Protein AF-A0A524NM74-F1 (afdb_monomer_lite)

Secondary structure (DSSP, 8-state):
------EEE--S--SSS---HHHHHHHH-PEEEEETTHHHHHHHHHHHTT-GGGS-TTSTTSSEEE-TT---EETTEE----S-HHHHHHHHHHHHTTPPPPTTHHHHHHHHTTTTPPPPP-TTS-------TTTSSPPPP-

Radius of gyration: 17.11 Å; chains: 1; bounding box: 41×31×52 Å

Structure (mmCIF, N/CA/C/O backbone):
data_AF-A0A524NM74-F1
#
_entry.id   AF-A0A524NM74-F1
#
loop_
_atom_site.group_PDB
_atom_site.id
_atom_site.type_symbol
_atom_site.label_atom_id
_atom_site.label_alt_id
_atom_site.label_comp_id
_atom_site.label_asym_id
_atom_site.label_entity_id
_atom_site.label_seq_id
_atom_site.pdbx_PDB_ins_code
_atom_site.Cartn_x
_atom_site.Cartn_y
_atom_site.Cartn_z
_atom_site.occupancy
_atom_site.B_iso_or_equiv
_atom_site.auth_seq_id
_atom_site.auth_comp_id
_atom_site.auth_asym_id
_atom_site.auth_atom_id
_atom_site.pdbx_PDB_model_num
ATOM 1 N N . MET A 1 1 ? -13.602 0.701 -31.582 1.00 54.75 1 MET A N 1
ATOM 2 C CA . MET A 1 1 ? -12.351 0.297 -30.907 1.00 54.75 1 MET A CA 1
ATOM 3 C C . MET A 1 1 ? -12.556 0.524 -29.417 1.00 54.75 1 MET A C 1
ATOM 5 O O . MET A 1 1 ? -12.959 1.624 -29.064 1.00 54.75 1 MET A O 1
ATOM 9 N N . ARG A 1 2 ? -12.415 -0.508 -28.578 1.00 69.44 2 ARG A N 1
ATOM 10 C CA . ARG A 1 2 ? -12.589 -0.428 -27.117 1.00 69.44 2 ARG A CA 1
ATOM 11 C C . ARG A 1 2 ? -11.195 -0.514 -26.495 1.00 69.44 2 ARG A C 1
ATOM 13 O O . ARG A 1 2 ? -10.463 -1.434 -26.837 1.00 69.44 2 ARG A O 1
ATOM 20 N N . LEU A 1 3 ? -10.819 0.468 -25.681 1.00 75.75 3 LEU A N 1
ATOM 21 C CA . LEU A 1 3 ? -9.572 0.433 -24.914 1.00 75.75 3 LEU A CA 1
ATOM 22 C C . LEU A 1 3 ? -9.714 -0.597 -23.791 1.00 75.75 3 LEU A C 1
ATOM 24 O O . LEU A 1 3 ? -10.731 -0.609 -23.097 1.00 75.75 3 LEU A O 1
ATOM 28 N N . GLU A 1 4 ? -8.708 -1.451 -23.644 1.00 81.88 4 GLU A N 1
ATOM 29 C CA . GLU A 1 4 ? -8.595 -2.423 -22.560 1.00 81.88 4 GLU A CA 1
ATOM 30 C C . GLU A 1 4 ? -7.449 -1.989 -21.648 1.00 81.88 4 GLU A C 1
ATOM 32 O O . GLU A 1 4 ? -6.332 -1.752 -22.112 1.00 81.88 4 GLU A O 1
ATOM 37 N N . ILE A 1 5 ? -7.735 -1.845 -20.356 1.00 85.81 5 ILE A N 1
ATOM 38 C CA . ILE A 1 5 ? -6.726 -1.507 -19.355 1.00 85.81 5 ILE A CA 1
ATOM 39 C C . ILE A 1 5 ? -6.240 -2.823 -18.755 1.00 85.81 5 ILE A C 1
ATOM 41 O O . ILE A 1 5 ? -6.875 -3.373 -17.863 1.00 85.81 5 ILE A O 1
ATOM 45 N N . ALA A 1 6 ? -5.126 -3.341 -19.268 1.00 86.62 6 ALA A N 1
ATOM 46 C CA . ALA A 1 6 ? -4.598 -4.634 -18.833 1.00 86.62 6 ALA A CA 1
ATOM 47 C C . ALA A 1 6 ? -4.000 -4.587 -17.415 1.00 86.62 6 ALA A C 1
ATOM 49 O O . ALA A 1 6 ? -4.144 -5.537 -16.644 1.00 86.62 6 ALA A O 1
ATOM 50 N N . TYR A 1 7 ? -3.346 -3.477 -17.059 1.00 87.88 7 TYR A N 1
ATOM 51 C CA . TYR A 1 7 ? -2.656 -3.336 -15.781 1.00 87.88 7 TYR A CA 1
ATOM 52 C C . TYR A 1 7 ? -2.838 -1.939 -15.189 1.00 87.88 7 TYR A C 1
ATOM 54 O O . TYR A 1 7 ? -2.813 -0.943 -15.911 1.00 87.88 7 TYR A O 1
ATOM 62 N N . ALA A 1 8 ? -2.951 -1.884 -13.866 1.00 89.81 8 ALA A N 1
ATOM 63 C CA . ALA A 1 8 ? -2.812 -0.674 -13.071 1.00 89.81 8 ALA A CA 1
ATOM 64 C C . ALA A 1 8 ? -1.569 -0.844 -12.191 1.00 89.81 8 ALA A C 1
ATOM 66 O O . ALA A 1 8 ? -1.487 -1.785 -11.400 1.00 89.81 8 ALA A O 1
ATOM 67 N N . ILE A 1 9 ? -0.563 0.007 -12.389 1.00 87.94 9 ILE A N 1
ATOM 68 C CA . ILE A 1 9 ? 0.748 -0.145 -11.750 1.00 87.94 9 ILE A CA 1
ATOM 69 C C . ILE A 1 9 ? 0.907 0.914 -10.677 1.00 87.94 9 ILE A C 1
ATOM 71 O O . ILE A 1 9 ? 0.755 2.100 -10.966 1.00 87.94 9 ILE A O 1
ATOM 75 N N . ASP A 1 10 ? 1.303 0.479 -9.485 1.00 83.25 10 ASP A N 1
ATOM 76 C CA . ASP A 1 10 ? 1.754 1.380 -8.443 1.00 83.25 10 ASP A CA 1
ATOM 77 C C . ASP A 1 10 ? 3.180 1.055 -7.986 1.00 83.25 10 ASP A C 1
ATOM 79 O O . ASP A 1 10 ? 3.491 -0.043 -7.510 1.00 83.25 10 ASP A O 1
ATOM 83 N N . ALA A 1 11 ? 4.082 2.014 -8.196 1.00 70.81 11 ALA A N 1
ATOM 84 C CA . ALA A 1 11 ? 5.517 1.819 -8.013 1.00 70.81 11 ALA A CA 1
ATOM 85 C C . ALA A 1 11 ? 5.952 1.915 -6.542 1.00 70.81 11 ALA A C 1
ATOM 87 O O . ALA A 1 11 ? 7.010 1.395 -6.184 1.00 70.81 11 ALA A O 1
ATOM 88 N N . HIS A 1 12 ? 5.169 2.583 -5.692 1.00 70.19 12 HIS A N 1
ATOM 89 C CA . HIS A 1 12 ? 5.451 2.721 -4.265 1.00 70.19 12 HIS A CA 1
ATOM 90 C C . HIS A 1 12 ? 4.177 3.021 -3.473 1.00 70.19 12 HIS A C 1
ATOM 92 O O . HIS A 1 12 ? 3.205 3.506 -4.029 1.00 70.19 12 HIS A O 1
ATOM 98 N N . ALA A 1 13 ? 4.202 2.748 -2.166 1.00 68.56 13 ALA A N 1
ATOM 99 C CA . ALA A 1 13 ? 3.175 3.264 -1.268 1.00 68.56 13 ALA A CA 1
ATOM 100 C C . ALA A 1 13 ? 3.336 4.784 -1.144 1.00 68.56 13 ALA A C 1
ATOM 102 O O . ALA A 1 13 ? 4.447 5.270 -0.892 1.00 68.56 13 ALA A O 1
ATOM 103 N N . HIS A 1 14 ? 2.243 5.518 -1.302 1.00 72.69 14 HIS A N 1
ATOM 104 C CA . HIS A 1 14 ? 2.237 6.968 -1.319 1.00 72.69 14 HIS A CA 1
ATOM 105 C C . HIS A 1 14 ? 2.025 7.513 0.088 1.00 72.69 14 HIS A C 1
ATOM 107 O O . HIS A 1 14 ? 1.213 7.044 0.886 1.00 72.69 14 HIS A O 1
ATOM 113 N N . ALA A 1 15 ? 2.800 8.537 0.426 1.00 64.56 15 ALA A N 1
ATOM 114 C CA . ALA A 1 15 ? 2.683 9.208 1.716 1.00 64.56 15 ALA A CA 1
ATOM 115 C C . ALA A 1 15 ? 1.636 10.335 1.692 1.00 64.56 15 ALA A C 1
ATOM 117 O O . ALA A 1 15 ? 1.288 10.878 2.734 1.00 64.56 15 ALA A O 1
ATOM 118 N N . ASP A 1 16 ? 1.152 10.726 0.520 1.00 71.38 16 ASP A N 1
ATOM 119 C CA . ASP A 1 16 ? 0.368 11.942 0.305 1.00 71.38 16 ASP A CA 1
ATOM 120 C C . ASP A 1 16 ? -0.999 11.694 -0.348 1.00 71.38 16 ASP A C 1
ATOM 122 O O . ASP A 1 16 ? -1.840 12.589 -0.325 1.00 71.38 16 ASP A O 1
ATOM 126 N N . HIS A 1 17 ? -1.267 10.486 -0.847 1.00 73.75 17 HIS A N 1
ATOM 127 C CA . HIS A 1 17 ? -2.557 10.094 -1.422 1.00 73.75 17 HIS A CA 1
ATOM 128 C C . HIS A 1 17 ? -2.799 8.591 -1.262 1.00 73.75 17 HIS A C 1
ATOM 130 O O . HIS A 1 17 ? -1.868 7.860 -0.967 1.00 73.75 17 HIS A O 1
ATOM 136 N N . MET A 1 18 ? -4.048 8.149 -1.400 1.00 82.06 18 MET A N 1
ATOM 137 C CA . MET A 1 18 ? -4.374 6.723 -1.455 1.00 82.06 18 MET A CA 1
ATOM 138 C C . MET A 1 18 ? -4.326 6.249 -2.902 1.00 82.06 18 MET A C 1
ATOM 140 O O . MET A 1 18 ? -4.761 6.965 -3.807 1.00 82.06 18 MET A O 1
ATOM 144 N N . THR A 1 19 ? -3.840 5.033 -3.108 1.00 84.12 19 THR A N 1
ATOM 145 C CA . THR A 1 19 ? -3.868 4.385 -4.414 1.00 84.12 19 THR A CA 1
ATOM 146 C C . THR A 1 19 ? -5.297 4.048 -4.847 1.00 84.12 19 THR A C 1
ATOM 148 O O . THR A 1 19 ? -6.118 3.607 -4.041 1.00 84.12 19 THR A O 1
ATOM 151 N N . ASP A 1 20 ? -5.589 4.212 -6.139 1.00 85.25 20 ASP A N 1
ATOM 152 C CA . ASP A 1 20 ? -6.900 3.899 -6.732 1.00 85.25 20 ASP A CA 1
ATOM 153 C C . ASP A 1 20 ? -6.894 2.556 -7.490 1.00 85.25 20 ASP A C 1
ATOM 155 O O . ASP A 1 20 ? -7.760 2.266 -8.316 1.00 85.25 20 ASP A O 1
ATOM 159 N N . LEU A 1 21 ? -5.898 1.704 -7.213 1.00 90.50 21 LEU A N 1
ATOM 160 C CA . LEU A 1 21 ? -5.792 0.350 -7.766 1.00 90.50 21 LEU A CA 1
ATOM 161 C C . LEU A 1 21 ? -7.107 -0.457 -7.694 1.00 90.50 21 LEU A C 1
ATOM 163 O O . LEU A 1 21 ? -7.424 -1.114 -8.692 1.00 90.50 21 LEU A O 1
ATOM 167 N N . PRO A 1 22 ? -7.899 -0.415 -6.596 1.00 89.44 22 PRO A N 1
ATOM 168 C CA . PRO A 1 22 ? -9.184 -1.112 -6.541 1.00 89.44 22 PRO A CA 1
ATOM 169 C C . PRO A 1 22 ? -10.179 -0.618 -7.596 1.00 89.44 22 PRO A C 1
ATOM 171 O O . PRO A 1 22 ? -10.789 -1.434 -8.278 1.00 89.44 22 PRO A O 1
ATOM 174 N N . CYS A 1 23 ? -10.287 0.696 -7.817 1.00 89.94 23 CYS A N 1
ATOM 175 C CA . CYS A 1 23 ? -11.180 1.254 -8.833 1.00 89.94 23 CYS A CA 1
ATOM 176 C C . CYS A 1 23 ? -10.827 0.743 -10.231 1.00 89.94 23 CYS A C 1
ATOM 178 O O . CYS A 1 23 ? -11.720 0.373 -10.999 1.00 89.94 23 CYS A O 1
ATOM 180 N N . PHE A 1 24 ? -9.531 0.659 -10.555 1.00 89.56 24 PHE A N 1
ATOM 181 C CA . PHE A 1 24 ? -9.102 0.149 -11.855 1.00 89.56 24 PHE A CA 1
ATOM 182 C C . PHE A 1 24 ? -9.383 -1.344 -12.034 1.00 89.56 24 PHE A C 1
ATOM 184 O O . PHE A 1 24 ? -9.822 -1.772 -13.107 1.00 89.56 24 PHE A O 1
ATOM 191 N N . ARG A 1 25 ? -9.162 -2.127 -10.977 1.00 90.31 25 ARG A N 1
ATOM 192 C CA . ARG A 1 25 ? -9.500 -3.549 -10.937 1.00 90.31 25 ARG A CA 1
ATOM 193 C C . ARG A 1 25 ? -11.001 -3.761 -11.135 1.00 90.31 25 ARG A C 1
ATOM 195 O O . ARG A 1 25 ? -11.392 -4.520 -12.016 1.00 90.31 25 ARG A O 1
ATOM 202 N N . ASP A 1 26 ? -11.828 -3.058 -10.372 1.00 90.31 26 ASP A N 1
ATOM 203 C CA . ASP A 1 26 ? -13.273 -3.289 -10.330 1.00 90.31 26 ASP A CA 1
ATOM 204 C C . ASP A 1 26 ? -13.985 -2.733 -11.570 1.00 90.31 26 ASP A C 1
ATOM 206 O O . ASP A 1 26 ? -14.895 -3.363 -12.110 1.00 90.31 26 ASP A O 1
ATOM 210 N N . SER A 1 27 ? -13.549 -1.570 -12.063 1.00 90.56 27 SER A N 1
ATOM 211 C CA . SER A 1 27 ? -14.193 -0.889 -13.194 1.00 90.56 27 SER A CA 1
ATOM 212 C C . SER A 1 27 ? -13.706 -1.385 -14.554 1.00 90.56 27 SER A C 1
ATOM 214 O O . SER A 1 27 ? -14.460 -1.342 -15.529 1.00 90.56 27 SER A O 1
ATOM 216 N N . TYR A 1 28 ? -12.450 -1.837 -14.645 1.00 89.44 28 TYR A N 1
ATOM 217 C CA . TYR A 1 28 ? -11.822 -2.177 -15.927 1.00 89.44 28 TYR A CA 1
ATOM 218 C C . TYR A 1 28 ? -11.243 -3.592 -15.988 1.00 89.44 28 TYR A C 1
ATOM 220 O O . TYR A 1 28 ? -10.779 -3.991 -17.054 1.00 89.44 28 TYR A O 1
ATOM 228 N N . GLY A 1 29 ? -11.281 -4.362 -14.896 1.00 90.44 29 GLY A N 1
ATOM 229 C CA . GLY A 1 29 ? -10.676 -5.696 -14.840 1.00 90.44 29 GLY A CA 1
ATOM 230 C C . GLY A 1 29 ? -9.147 -5.667 -14.873 1.00 90.44 29 GLY A C 1
ATOM 231 O O . GLY A 1 29 ? -8.525 -6.688 -15.169 1.00 90.44 29 GLY A O 1
ATOM 232 N N . ALA A 1 30 ? -8.538 -4.508 -14.607 1.00 92.12 30 ALA A N 1
ATOM 233 C CA . ALA A 1 30 ? -7.096 -4.342 -14.6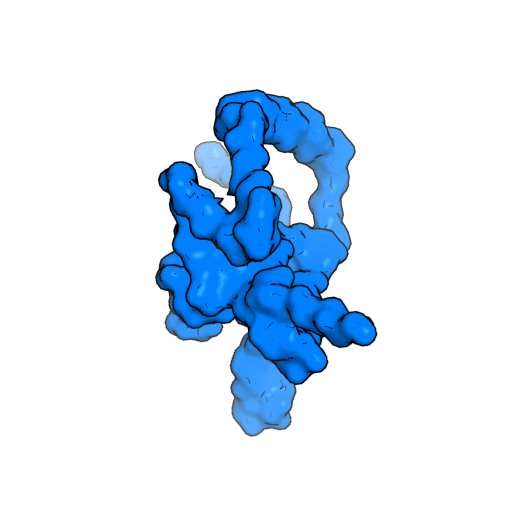70 1.00 92.12 30 ALA A CA 1
ATOM 234 C C . ALA A 1 30 ? -6.409 -5.148 -13.563 1.00 92.12 30 ALA A C 1
ATOM 236 O O . ALA A 1 30 ? -6.842 -5.143 -12.409 1.00 92.12 30 ALA A O 1
ATOM 237 N N . ARG A 1 31 ? -5.291 -5.795 -13.898 1.00 92.25 31 ARG A N 1
ATOM 238 C CA . ARG A 1 31 ? -4.442 -6.451 -12.900 1.00 92.25 31 ARG A CA 1
ATOM 239 C C . ARG A 1 31 ? -3.633 -5.404 -12.148 1.00 92.25 31 ARG A C 1
ATOM 241 O O . ARG A 1 31 ? -2.969 -4.576 -12.773 1.00 92.25 31 ARG A O 1
ATOM 248 N N . THR A 1 32 ? -3.641 -5.449 -10.824 1.00 92.94 32 THR A N 1
ATOM 249 C CA . THR A 1 32 ? -2.811 -4.553 -10.018 1.00 92.94 32 THR A CA 1
ATOM 250 C C . THR A 1 32 ? -1.375 -5.055 -9.976 1.00 92.94 32 THR A C 1
ATOM 252 O O . THR A 1 32 ? -1.103 -6.245 -9.793 1.00 92.94 32 THR A O 1
ATOM 255 N N . VAL A 1 33 ? -0.432 -4.140 -10.150 1.00 91.19 33 VAL A N 1
ATOM 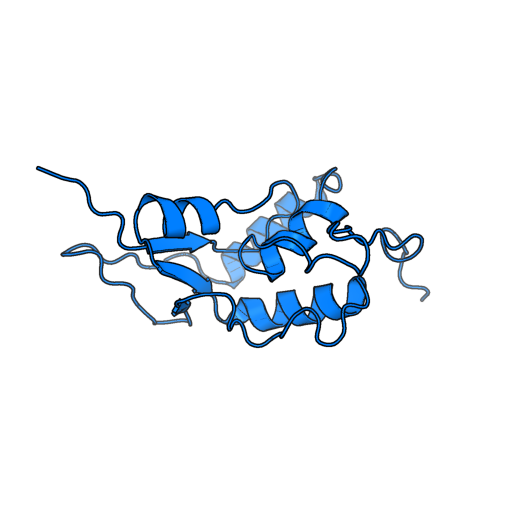256 C CA . VAL A 1 33 ? 0.993 -4.458 -10.234 1.00 91.19 33 VAL A CA 1
ATOM 257 C C . VAL A 1 33 ? 1.754 -3.597 -9.245 1.00 91.19 33 VAL A C 1
ATOM 259 O O . VAL A 1 33 ? 1.545 -2.388 -9.179 1.00 91.19 33 VAL A O 1
ATOM 262 N N . THR A 1 34 ? 2.696 -4.205 -8.532 1.00 91.12 34 THR A N 1
ATOM 263 C CA . THR A 1 34 ? 3.722 -3.462 -7.798 1.00 91.12 34 THR A CA 1
ATOM 264 C C . THR A 1 34 ? 5.078 -4.170 -7.853 1.00 91.12 34 THR A C 1
ATOM 266 O O . THR A 1 34 ? 5.214 -5.261 -8.409 1.00 91.12 34 THR A O 1
ATOM 269 N N . GLY A 1 35 ? 6.112 -3.557 -7.282 1.00 89.31 35 GLY A N 1
ATOM 270 C CA . GLY A 1 35 ? 7.438 -4.157 -7.156 1.00 89.31 35 GLY A CA 1
ATOM 271 C C . GLY A 1 35 ? 7.530 -5.147 -5.987 1.00 89.31 35 GLY A C 1
ATOM 272 O O . GLY A 1 35 ? 6.972 -4.918 -4.919 1.00 89.31 35 GLY A O 1
ATOM 273 N N . LYS A 1 36 ? 8.334 -6.211 -6.112 1.00 90.56 36 LYS A N 1
ATOM 274 C CA . LYS A 1 36 ? 8.600 -7.216 -5.055 1.00 90.56 36 LYS A CA 1
ATOM 275 C C . LYS A 1 36 ? 9.126 -6.597 -3.749 1.00 90.56 36 LYS A C 1
ATOM 277 O O . LYS A 1 36 ? 8.920 -7.169 -2.676 1.00 90.56 36 LYS A O 1
ATOM 282 N N . LYS A 1 37 ? 9.770 -5.420 -3.817 1.00 89.94 37 LYS A N 1
ATOM 283 C CA . LYS A 1 37 ? 10.228 -4.651 -2.643 1.00 89.94 37 LYS A CA 1
ATOM 284 C C . LYS A 1 37 ? 9.062 -4.130 -1.773 1.00 89.94 37 LYS A C 1
ATOM 286 O O . LYS A 1 37 ? 9.312 -3.758 -0.628 1.00 89.94 37 LYS A O 1
ATOM 291 N N . ILE A 1 38 ? 7.802 -4.204 -2.229 1.00 90.75 38 ILE A N 1
ATOM 292 C CA . ILE A 1 38 ? 6.609 -3.878 -1.424 1.00 90.75 38 ILE A CA 1
ATOM 293 C C . ILE A 1 38 ? 6.572 -4.641 -0.095 1.00 90.75 38 ILE A C 1
ATOM 295 O O . ILE A 1 38 ? 6.150 -4.095 0.914 1.00 90.75 38 ILE A O 1
ATOM 299 N N . ARG A 1 39 ? 7.111 -5.864 -0.049 1.00 94.00 39 ARG A N 1
ATOM 300 C CA . ARG A 1 39 ? 7.184 -6.692 1.166 1.00 94.00 39 ARG A CA 1
ATOM 301 C C . ARG A 1 39 ? 7.954 -6.015 2.296 1.00 94.00 39 ARG A C 1
ATOM 303 O O . ARG A 1 39 ? 7.577 -6.110 3.460 1.00 94.00 39 ARG A O 1
ATOM 310 N N . VAL A 1 40 ? 9.026 -5.301 1.950 1.00 92.12 40 VAL A N 1
ATOM 311 C CA . VAL A 1 40 ? 9.841 -4.551 2.916 1.00 92.12 40 VAL A CA 1
ATOM 312 C C . VAL A 1 40 ? 9.031 -3.391 3.487 1.00 92.12 40 VAL A C 1
ATOM 314 O O . VAL A 1 40 ? 9.025 -3.183 4.698 1.00 92.12 40 VAL A O 1
ATOM 317 N N . VAL A 1 41 ? 8.302 -2.684 2.622 1.00 90.50 41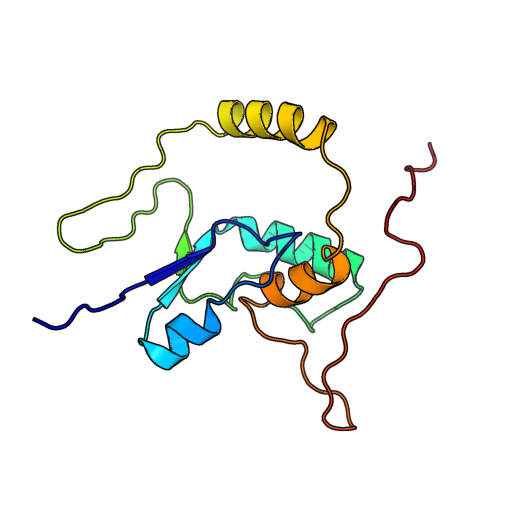 VAL A N 1
ATOM 318 C CA . VAL A 1 41 ? 7.420 -1.569 2.990 1.00 90.50 41 VAL A CA 1
ATOM 319 C C . VAL A 1 41 ? 6.262 -2.059 3.865 1.00 90.50 41 VAL A C 1
ATOM 321 O O . VAL A 1 41 ? 6.041 -1.516 4.945 1.00 90.50 41 VAL A O 1
ATOM 324 N N . GLN A 1 42 ? 5.582 -3.135 3.461 1.00 93.56 42 GLN A N 1
ATOM 325 C CA . GLN A 1 42 ? 4.511 -3.778 4.224 1.00 93.56 42 GLN A CA 1
ATOM 326 C C . GLN A 1 42 ? 4.986 -4.217 5.602 1.00 93.56 42 GLN A C 1
ATOM 328 O O . GLN A 1 42 ? 4.300 -3.958 6.585 1.00 93.56 42 GLN A O 1
ATOM 333 N N . LYS A 1 43 ? 6.173 -4.830 5.699 1.00 93.75 43 LYS A N 1
ATOM 334 C CA . LYS A 1 43 ? 6.743 -5.208 6.992 1.00 93.75 43 LYS A CA 1
ATOM 335 C C . LYS A 1 43 ? 7.033 -3.976 7.850 1.00 93.75 43 LYS A C 1
ATOM 337 O O . LYS A 1 43 ? 6.604 -3.919 8.997 1.00 93.75 43 LYS A O 1
ATOM 342 N N . ALA A 1 44 ? 7.744 -2.991 7.302 1.00 91.81 44 ALA A N 1
ATOM 343 C CA . ALA A 1 44 ? 8.146 -1.799 8.043 1.00 91.81 44 ALA A CA 1
ATOM 344 C C . ALA A 1 44 ? 6.936 -1.034 8.598 1.00 91.81 44 ALA A C 1
ATOM 346 O O . ALA A 1 44 ? 6.912 -0.682 9.779 1.00 91.81 44 ALA A O 1
ATOM 347 N N . PHE A 1 45 ? 5.911 -0.815 7.772 1.00 91.31 45 PHE A N 1
ATOM 348 C CA . PHE A 1 45 ? 4.702 -0.122 8.206 1.00 91.31 45 PHE A CA 1
ATOM 349 C C . PHE A 1 45 ? 3.758 -1.013 9.017 1.00 91.31 45 PHE A C 1
ATOM 351 O O . PHE A 1 45 ? 3.126 -0.519 9.948 1.00 91.31 45 PHE A O 1
ATOM 358 N N . GLY A 1 46 ? 3.716 -2.320 8.755 1.00 92.31 46 GLY A N 1
ATOM 359 C CA . GLY A 1 46 ? 3.030 -3.290 9.609 1.00 92.31 46 GLY A CA 1
ATOM 360 C C . GLY A 1 46 ? 3.534 -3.234 11.052 1.00 92.31 46 GLY A C 1
ATOM 361 O O . GLY A 1 46 ? 2.730 -3.135 11.981 1.00 92.31 46 GLY A O 1
ATOM 362 N N . ASP A 1 47 ? 4.855 -3.180 11.233 1.00 92.00 47 ASP A N 1
ATOM 363 C CA . ASP A 1 47 ? 5.497 -3.015 12.539 1.00 92.00 47 ASP A CA 1
ATOM 364 C C . ASP A 1 47 ? 5.218 -1.619 13.135 1.00 92.00 47 ASP A C 1
ATOM 366 O O . ASP A 1 47 ? 4.908 -1.488 14.322 1.00 92.00 47 ASP A O 1
ATOM 370 N N . PHE A 1 48 ? 5.285 -0.561 12.316 1.00 90.75 48 PHE A N 1
ATOM 371 C CA . PHE A 1 48 ? 5.045 0.824 12.744 1.00 90.75 48 PHE A CA 1
ATOM 372 C C . PHE A 1 48 ? 3.628 1.040 13.303 1.00 90.75 48 PHE A C 1
ATOM 374 O O . PHE A 1 48 ? 3.471 1.651 14.363 1.00 90.75 48 PHE A O 1
ATOM 381 N N . TYR A 1 49 ? 2.608 0.512 12.620 1.00 91.88 49 TYR A N 1
ATOM 382 C CA . TYR A 1 49 ? 1.195 0.611 13.011 1.00 91.88 49 TYR A CA 1
ATOM 383 C C . TYR A 1 49 ? 0.735 -0.523 13.943 1.00 91.88 49 TYR A C 1
ATOM 385 O O . TYR A 1 49 ? -0.427 -0.543 14.369 1.00 91.88 49 TYR A O 1
ATOM 393 N N . ASN A 1 50 ? 1.626 -1.460 14.287 1.00 93.00 50 ASN A N 1
ATOM 394 C CA . ASN A 1 50 ? 1.317 -2.648 15.083 1.00 93.00 50 ASN A CA 1
ATOM 395 C C . ASN A 1 50 ? 0.124 -3.431 14.497 1.00 93.00 50 ASN A C 1
ATOM 397 O O . ASN A 1 50 ? -0.919 -3.557 15.143 1.00 93.00 50 ASN A O 1
ATOM 401 N N . LEU A 1 51 ? 0.230 -3.849 13.233 1.00 91.50 51 LEU A N 1
ATOM 402 C CA . LEU A 1 51 ? -0.867 -4.484 12.486 1.00 91.50 51 LEU A CA 1
ATOM 403 C C . LEU A 1 51 ? -0.913 -6.008 12.632 1.00 91.50 51 LEU A C 1
ATOM 405 O O . LEU A 1 51 ? -1.958 -6.592 12.367 1.00 91.50 51 LEU A O 1
ATOM 409 N N . GLY A 1 52 ? 0.175 -6.651 13.067 1.00 89.75 52 GLY A N 1
ATOM 410 C CA . GLY A 1 52 ? 0.245 -8.114 13.132 1.00 89.75 52 GLY A CA 1
ATOM 411 C C . GLY A 1 52 ? -0.154 -8.750 11.796 1.00 89.75 52 GLY A C 1
ATOM 412 O O . GLY A 1 52 ? 0.255 -8.277 10.736 1.00 89.75 52 GLY A O 1
ATOM 413 N N . ASP A 1 53 ? -1.014 -9.765 11.845 1.00 88.31 53 ASP A N 1
ATOM 414 C CA . ASP A 1 53 ? -1.481 -10.484 10.652 1.00 88.31 53 ASP A CA 1
ATOM 415 C C . ASP A 1 53 ? -2.534 -9.720 9.828 1.00 88.31 53 ASP A C 1
ATOM 417 O O . ASP A 1 53 ? -2.916 -10.177 8.750 1.00 88.31 53 ASP A O 1
ATOM 421 N N . ALA A 1 54 ? -2.974 -8.533 10.272 1.00 88.06 54 ALA A N 1
ATOM 422 C CA . ALA A 1 54 ? -3.918 -7.700 9.517 1.00 88.06 54 ALA A CA 1
ATOM 423 C C . ALA A 1 54 ? -3.327 -7.160 8.201 1.00 88.06 54 ALA A C 1
ATOM 425 O O . ALA A 1 54 ? -4.062 -6.644 7.359 1.00 88.06 54 ALA A O 1
ATOM 426 N N . VAL A 1 55 ? -2.002 -7.246 8.024 1.00 89.44 55 VAL A N 1
ATOM 427 C CA . VAL A 1 55 ? -1.327 -7.053 6.736 1.00 89.44 55 VAL A CA 1
ATOM 428 C C . VAL A 1 55 ? -0.268 -8.132 6.570 1.00 89.44 55 VAL A C 1
ATOM 430 O O . VAL A 1 55 ? 0.767 -8.121 7.232 1.00 89.44 55 VAL A O 1
ATOM 433 N N . ARG A 1 56 ? -0.493 -9.045 5.625 1.00 93.12 56 ARG A N 1
ATOM 434 C CA . ARG A 1 56 ? 0.525 -10.015 5.214 1.00 93.12 56 ARG A CA 1
ATOM 435 C C . ARG A 1 56 ? 1.624 -9.304 4.429 1.00 93.12 56 ARG A C 1
ATOM 437 O O . ARG A 1 56 ? 1.365 -8.773 3.353 1.00 93.12 56 ARG A O 1
ATOM 444 N N . ALA A 1 57 ? 2.852 -9.318 4.938 1.00 94.12 57 ALA A N 1
ATOM 445 C CA . ALA A 1 57 ? 4.010 -8.690 4.293 1.00 94.12 57 ALA A CA 1
ATOM 446 C C . ALA A 1 57 ?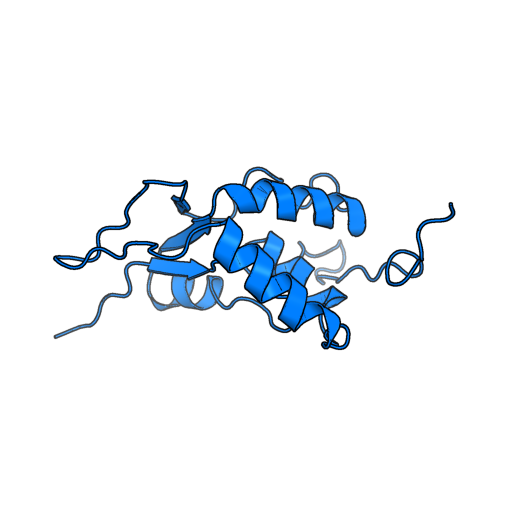 4.643 -9.563 3.187 1.00 94.12 57 ALA A C 1
ATOM 448 O O . ALA A 1 57 ? 5.864 -9.687 3.089 1.00 94.12 57 ALA A O 1
ATOM 449 N N . ASP A 1 58 ? 3.813 -10.213 2.370 1.00 94.81 58 ASP A N 1
ATOM 450 C CA . ASP A 1 58 ? 4.222 -11.106 1.279 1.00 94.81 58 ASP A CA 1
ATOM 451 C C . ASP A 1 58 ? 3.852 -10.564 -0.117 1.00 94.81 58 ASP A C 1
ATOM 453 O O . ASP A 1 58 ? 4.247 -11.152 -1.131 1.00 94.81 58 ASP A O 1
ATOM 457 N N . GLY A 1 59 ? 3.187 -9.405 -0.182 1.00 92.44 59 GLY A N 1
ATOM 458 C CA . GLY A 1 59 ? 2.723 -8.768 -1.414 1.00 92.44 59 GLY A CA 1
ATOM 459 C C . GLY A 1 59 ? 1.511 -9.450 -2.056 1.00 92.44 59 GLY A C 1
ATOM 460 O O . GLY A 1 59 ? 1.173 -9.112 -3.185 1.00 92.44 59 GLY A O 1
ATOM 461 N N . SER A 1 60 ? 0.860 -10.398 -1.372 1.00 94.62 60 SER A N 1
ATOM 462 C CA . SER A 1 60 ? -0.293 -11.156 -1.896 1.00 94.62 60 SER A CA 1
ATOM 463 C C . SER A 1 60 ? -1.534 -10.311 -2.209 1.00 94.62 60 SER A C 1
ATOM 465 O O . SER A 1 60 ? -2.464 -10.800 -2.839 1.00 94.62 60 SER A O 1
ATOM 467 N N . GLN A 1 61 ? -1.546 -9.042 -1.800 1.00 93.44 61 GLN A N 1
ATOM 468 C CA . GLN A 1 61 ? -2.602 -8.070 -2.089 1.00 93.44 61 GLN A CA 1
ATOM 469 C C . GLN A 1 61 ? -2.564 -7.566 -3.545 1.00 93.44 61 GLN A C 1
ATOM 471 O O . GLN A 1 61 ? -3.511 -6.925 -3.999 1.00 93.44 61 GLN A O 1
ATOM 476 N N . PHE A 1 62 ? -1.482 -7.840 -4.281 1.00 93.06 62 PHE A N 1
ATOM 477 C CA . PHE A 1 62 ? -1.295 -7.425 -5.671 1.00 93.06 62 PHE A CA 1
ATOM 478 C C . PHE A 1 62 ? -1.333 -8.630 -6.618 1.00 93.06 62 PHE A C 1
ATOM 480 O O . PHE A 1 62 ? -0.858 -9.711 -6.270 1.00 93.06 62 PHE A O 1
ATOM 487 N N . ASP A 1 63 ? -1.842 -8.441 -7.840 1.00 94.19 63 ASP A N 1
ATOM 488 C CA . ASP A 1 63 ? -1.937 -9.532 -8.827 1.00 94.19 63 ASP A CA 1
ATOM 489 C C . ASP A 1 63 ? -0.592 -9.876 -9.475 1.00 94.19 63 ASP A C 1
ATOM 491 O O . ASP A 1 63 ? -0.406 -10.980 -9.999 1.00 94.19 63 ASP A O 1
ATOM 495 N N . VAL A 1 64 ? 0.333 -8.911 -9.506 1.00 91.31 64 VAL A N 1
ATOM 496 C CA . VAL A 1 64 ? 1.678 -9.061 -10.069 1.00 91.31 64 VAL A CA 1
ATOM 497 C C . VAL A 1 64 ? 2.707 -8.385 -9.172 1.00 91.31 64 VAL A C 1
ATOM 499 O O . VAL A 1 64 ? 2.571 -7.213 -8.818 1.00 91.31 64 VAL A O 1
ATOM 502 N N . LEU A 1 65 ? 3.783 -9.117 -8.871 1.00 91.38 65 LEU A N 1
ATOM 503 C CA . LEU A 1 65 ? 4.971 -8.597 -8.200 1.00 91.38 65 LEU A CA 1
ATOM 504 C C . LEU A 1 65 ? 6.160 -8.620 -9.163 1.00 91.38 65 LEU A C 1
ATOM 506 O O . LEU A 1 65 ? 6.649 -9.698 -9.503 1.00 91.38 65 LEU A O 1
ATOM 510 N N . LEU A 1 66 ? 6.652 -7.446 -9.553 1.00 88.56 66 LEU A N 1
ATOM 511 C CA . LEU A 1 66 ? 7.794 -7.296 -10.458 1.00 88.56 66 LEU A CA 1
ATOM 512 C C . LEU A 1 66 ? 9.122 -7.211 -9.704 1.00 88.56 66 LEU A C 1
ATOM 514 O O . LEU A 1 66 ? 9.251 -6.517 -8.695 1.00 88.56 66 LEU A O 1
ATOM 518 N N . GLY A 1 67 ? 10.120 -7.931 -10.189 1.00 85.12 67 GLY A N 1
ATOM 519 C CA . GLY A 1 67 ? 11.520 -7.816 -9.805 1.00 85.12 67 GLY A CA 1
ATOM 520 C C . GLY A 1 67 ? 12.347 -7.112 -10.872 1.00 85.12 67 GLY A C 1
ATOM 521 O O . GLY A 1 67 ? 11.866 -6.785 -11.952 1.00 85.12 67 GLY A O 1
ATOM 522 N N . GLU A 1 68 ? 13.617 -6.897 -10.556 1.00 79.19 68 GLU A N 1
ATOM 523 C CA . GLU A 1 68 ? 14.593 -6.424 -11.533 1.00 79.19 68 GLU A CA 1
ATOM 524 C C . GLU A 1 68 ? 14.700 -7.414 -12.701 1.00 79.19 68 GLU A C 1
ATOM 526 O O . GLU A 1 68 ? 14.805 -8.622 -12.487 1.00 79.19 68 GLU A O 1
ATOM 531 N N . GLY A 1 69 ? 14.632 -6.896 -13.928 1.00 78.81 69 GLY A N 1
ATOM 532 C CA . GLY A 1 69 ? 14.649 -7.697 -15.153 1.00 78.81 69 GLY A CA 1
ATOM 533 C C . GLY A 1 69 ? 13.312 -8.345 -15.535 1.00 78.81 69 GLY A C 1
ATOM 534 O O . GLY A 1 69 ? 13.216 -8.869 -16.642 1.00 78.81 69 GLY A O 1
ATOM 535 N N . ASP A 1 70 ? 12.279 -8.288 -14.683 1.00 83.06 70 ASP A N 1
ATOM 536 C CA . ASP A 1 70 ? 10.931 -8.715 -15.072 1.00 83.06 70 ASP A CA 1
ATOM 537 C C . ASP A 1 70 ? 10.324 -7.681 -16.039 1.00 83.06 70 ASP A C 1
ATOM 539 O O . ASP A 1 70 ? 10.452 -6.472 -15.836 1.00 83.06 70 ASP A O 1
ATOM 543 N N . ALA A 1 71 ? 9.623 -8.151 -17.070 1.00 77.25 71 ALA A N 1
ATOM 544 C CA . ALA A 1 71 ? 8.932 -7.303 -18.037 1.00 77.25 71 ALA A CA 1
ATOM 545 C C . ALA A 1 71 ? 7.414 -7.518 -17.972 1.00 77.25 71 ALA A C 1
ATOM 547 O O . ALA A 1 71 ? 6.935 -8.636 -17.772 1.00 77.25 71 ALA A O 1
ATOM 548 N N . LEU A 1 72 ? 6.657 -6.439 -18.176 1.00 79.00 72 LEU A N 1
ATOM 549 C CA . LEU A 1 72 ? 5.228 -6.504 -18.463 1.00 79.00 72 LEU A CA 1
ATOM 550 C C . LEU A 1 72 ? 5.008 -6.276 -19.952 1.00 79.00 72 LEU A C 1
ATOM 552 O O . LEU A 1 72 ? 5.430 -5.258 -20.500 1.00 79.00 72 LEU A O 1
ATOM 556 N N . GLU A 1 73 ? 4.316 -7.208 -20.591 1.00 71.94 73 GLU A N 1
ATOM 557 C CA . GLU A 1 73 ? 3.946 -7.082 -21.995 1.00 71.94 73 GLU A CA 1
ATOM 558 C C . GLU A 1 73 ? 2.643 -6.283 -22.129 1.00 71.94 73 GLU A C 1
ATOM 560 O O . GLU A 1 73 ? 1.603 -6.663 -21.586 1.00 71.94 73 GLU A O 1
ATOM 565 N N . PHE A 1 74 ? 2.695 -5.183 -22.883 1.00 71.94 74 PHE A N 1
ATOM 566 C CA . PHE A 1 74 ? 1.537 -4.373 -23.266 1.00 71.94 74 PHE A CA 1
ATOM 567 C C . PHE A 1 74 ? 1.454 -4.313 -24.794 1.00 71.94 74 PHE A C 1
ATOM 569 O O . PHE A 1 74 ? 1.799 -3.314 -25.431 1.00 71.94 74 PHE A O 1
ATOM 576 N N . GLY A 1 75 ? 1.047 -5.421 -25.412 1.00 68.62 75 GLY A N 1
ATOM 577 C CA . GLY A 1 75 ? 1.133 -5.567 -26.865 1.00 68.62 75 GLY A CA 1
ATOM 578 C C . GLY A 1 75 ? 2.590 -5.506 -27.340 1.00 68.62 75 GLY A C 1
ATOM 579 O O . GLY A 1 75 ? 3.437 -6.216 -26.813 1.00 68.62 75 GLY A O 1
ATOM 580 N N . GLY A 1 76 ? 2.888 -4.663 -28.336 1.00 60.22 76 GLY A N 1
ATOM 581 C CA . GLY A 1 76 ? 4.249 -4.482 -28.867 1.00 60.22 76 GLY A CA 1
ATOM 582 C C . GLY A 1 76 ? 5.126 -3.479 -28.105 1.00 60.22 76 GLY A C 1
ATOM 583 O O . GLY A 1 76 ? 6.247 -3.227 -28.540 1.00 60.22 76 GLY A O 1
ATOM 584 N N . LEU A 1 77 ? 4.628 -2.869 -27.021 1.00 59.25 77 LEU A N 1
ATOM 585 C CA . LEU A 1 77 ? 5.411 -1.964 -26.180 1.00 59.25 77 LEU A CA 1
ATOM 586 C C . LEU A 1 77 ? 5.958 -2.702 -24.953 1.00 59.25 77 LEU A C 1
ATOM 588 O O . LEU A 1 77 ? 5.208 -3.344 -24.216 1.00 59.25 77 LEU A O 1
ATOM 592 N N . ALA A 1 78 ? 7.259 -2.537 -24.719 1.00 59.41 78 ALA A N 1
ATOM 593 C CA . ALA A 1 78 ? 7.933 -2.896 -23.479 1.00 59.41 78 ALA A CA 1
ATOM 594 C C . ALA A 1 78 ? 8.356 -1.611 -22.755 1.00 59.41 78 ALA A C 1
ATOM 596 O O . ALA A 1 78 ? 8.857 -0.680 -23.386 1.00 59.41 78 ALA A O 1
ATOM 597 N N . LEU A 1 79 ? 8.137 -1.560 -21.441 1.00 58.72 79 LEU A N 1
ATOM 598 C CA . LEU A 1 79 ? 8.662 -0.508 -20.571 1.00 58.72 79 LEU A CA 1
ATOM 599 C C . LEU A 1 79 ? 9.964 -1.013 -19.943 1.00 58.72 79 LEU A C 1
ATOM 601 O O . LEU A 1 79 ? 9.947 -2.032 -19.253 1.00 58.72 79 LEU A O 1
ATOM 605 N N . ASP A 1 80 ? 11.074 -0.312 -20.175 1.00 59.66 80 ASP A N 1
ATOM 606 C CA . ASP A 1 80 ? 12.363 -0.572 -19.536 1.00 59.66 80 ASP A CA 1
ATOM 607 C C . ASP A 1 80 ? 12.680 0.501 -18.476 1.00 59.66 80 ASP A C 1
ATOM 609 O O . ASP A 1 80 ? 12.421 1.694 -18.631 1.00 59.66 80 ASP A O 1
ATOM 613 N N . GLY A 1 81 ? 13.209 0.071 -17.330 1.00 62.16 81 GLY A N 1
ATOM 614 C CA . GLY A 1 81 ? 13.684 0.980 -16.287 1.00 62.16 81 GLY A CA 1
ATOM 615 C C . GLY A 1 81 ? 15.122 1.398 -16.577 1.00 62.16 81 GLY A C 1
ATOM 616 O O . GLY A 1 81 ? 16.036 0.634 -16.292 1.00 62.16 81 GLY A O 1
ATOM 617 N N . GLN A 1 82 ? 15.335 2.591 -17.140 1.00 67.88 82 GLN A N 1
ATOM 618 C CA . GLN A 1 82 ? 16.679 3.057 -17.534 1.00 67.88 82 GLN A CA 1
ATOM 619 C C . GLN A 1 82 ? 17.442 3.813 -16.432 1.00 67.88 82 GLN A C 1
ATOM 621 O O . GLN A 1 82 ? 18.630 4.085 -16.580 1.00 67.88 82 GLN A O 1
ATOM 626 N N . THR A 1 83 ? 16.785 4.173 -15.327 1.00 73.06 83 THR A N 1
ATOM 627 C CA . THR A 1 83 ? 17.427 4.866 -14.199 1.00 73.06 83 THR A CA 1
ATOM 628 C C . THR A 1 83 ? 18.058 3.858 -13.246 1.00 73.06 83 THR A C 1
ATOM 630 O O . THR A 1 83 ? 17.367 2.968 -12.750 1.00 73.06 83 THR A O 1
ATOM 633 N N . SER A 1 84 ? 19.351 4.012 -12.945 1.00 79.81 84 SER A N 1
ATOM 634 C CA . SER A 1 84 ? 20.007 3.148 -11.961 1.00 79.81 84 SER A CA 1
ATOM 635 C C . SER A 1 84 ? 19.489 3.412 -10.540 1.00 79.81 84 SER A C 1
ATOM 637 O O . SER A 1 84 ? 19.088 4.528 -10.198 1.00 79.81 84 SER A O 1
ATOM 639 N N . GLU A 1 85 ? 19.530 2.395 -9.670 1.00 76.69 85 GLU A N 1
ATOM 640 C CA . GLU A 1 85 ? 19.120 2.534 -8.262 1.00 76.69 85 GLU A CA 1
ATOM 641 C C . GLU A 1 85 ? 19.906 3.648 -7.551 1.00 76.69 85 GLU A C 1
ATOM 643 O O . GLU A 1 85 ? 19.316 4.463 -6.843 1.00 76.69 85 GLU A O 1
ATOM 648 N N . ALA A 1 86 ? 21.216 3.745 -7.801 1.00 78.62 86 ALA A N 1
ATOM 649 C CA . ALA A 1 86 ? 22.078 4.762 -7.201 1.00 78.62 86 ALA A CA 1
ATOM 650 C C . ALA A 1 86 ? 21.686 6.191 -7.617 1.00 78.62 86 ALA A C 1
ATOM 652 O O . ALA A 1 86 ? 21.617 7.088 -6.773 1.00 78.62 86 ALA A O 1
ATOM 653 N N . GLU A 1 87 ? 21.393 6.410 -8.901 1.00 80.38 87 GLU A N 1
ATOM 654 C CA . GLU A 1 87 ? 20.943 7.714 -9.399 1.00 80.38 87 GLU A CA 1
ATOM 655 C C . GLU A 1 87 ? 19.579 8.095 -8.818 1.00 80.38 87 GLU A C 1
ATOM 657 O O . GLU A 1 87 ? 19.380 9.241 -8.402 1.00 80.38 87 GLU A O 1
ATOM 662 N N . PHE A 1 88 ? 18.660 7.129 -8.731 1.00 79.50 88 PHE A N 1
ATOM 663 C CA . PHE A 1 88 ? 17.344 7.339 -8.136 1.00 79.50 88 PHE A CA 1
ATOM 664 C C . PHE A 1 88 ? 17.435 7.687 -6.644 1.00 79.50 88 PHE A C 1
ATOM 666 O O . PHE A 1 88 ? 16.804 8.648 -6.196 1.00 79.50 88 PHE A O 1
ATOM 673 N N . MET A 1 89 ? 18.254 6.953 -5.882 1.00 81.62 89 MET A N 1
ATOM 674 C CA . MET A 1 89 ? 18.493 7.222 -4.461 1.00 81.62 89 MET A CA 1
ATOM 675 C C . MET A 1 89 ? 19.061 8.627 -4.252 1.00 81.62 89 MET A C 1
ATOM 677 O O . MET A 1 89 ? 18.499 9.399 -3.480 1.00 81.62 89 MET A O 1
ATOM 681 N N . ALA A 1 90 ? 20.104 9.002 -4.998 1.00 83.19 90 ALA A N 1
ATOM 682 C CA . ALA A 1 90 ? 20.727 10.318 -4.876 1.00 83.19 90 ALA A CA 1
ATOM 683 C C . ALA A 1 90 ? 19.763 11.466 -5.227 1.00 83.19 90 ALA A C 1
ATOM 685 O O . ALA A 1 90 ? 19.799 12.530 -4.607 1.00 83.19 90 ALA A O 1
ATOM 686 N N . PHE A 1 91 ? 18.892 11.274 -6.223 1.00 82.69 91 PHE A N 1
ATOM 687 C CA . PHE A 1 91 ? 17.828 12.229 -6.536 1.00 82.69 91 PHE A CA 1
ATOM 688 C C . PHE A 1 91 ? 16.824 12.367 -5.382 1.00 82.69 91 PHE A C 1
ATOM 690 O O . PHE A 1 91 ? 16.505 13.492 -4.988 1.00 82.69 91 PHE A O 1
ATOM 697 N N . ARG A 1 92 ? 16.351 11.244 -4.824 1.00 82.81 92 ARG A N 1
ATOM 698 C CA . ARG A 1 92 ? 15.367 11.230 -3.731 1.00 82.81 92 ARG A CA 1
ATOM 699 C C . ARG A 1 92 ? 15.923 11.816 -2.441 1.00 82.81 92 ARG A C 1
ATOM 701 O O . ARG A 1 92 ? 15.245 12.639 -1.846 1.00 82.81 92 ARG A O 1
ATOM 708 N N . GLU A 1 93 ? 17.151 11.482 -2.054 1.00 81.31 93 GLU A N 1
ATOM 709 C CA . GLU A 1 93 ? 17.788 12.033 -0.850 1.00 81.31 93 GLU A CA 1
ATOM 710 C C . GLU A 1 93 ? 17.891 13.560 -0.898 1.00 81.31 93 GLU A C 1
ATOM 712 O O . GLU A 1 93 ? 17.539 14.228 0.073 1.00 81.31 93 GLU A O 1
ATOM 717 N N . ARG A 1 94 ? 18.310 14.126 -2.041 1.00 82.81 94 ARG A N 1
ATOM 718 C CA . ARG A 1 94 ? 18.372 15.586 -2.214 1.00 82.81 94 ARG A CA 1
ATOM 719 C C . ARG A 1 94 ? 16.995 16.231 -2.115 1.00 82.81 94 ARG A C 1
ATOM 721 O O . ARG A 1 94 ? 16.847 17.234 -1.431 1.00 82.81 94 ARG A O 1
ATOM 728 N N . ARG A 1 95 ? 15.999 15.661 -2.798 1.00 77.44 95 ARG A N 1
ATOM 729 C CA . ARG A 1 95 ? 14.641 16.215 -2.832 1.00 77.44 95 ARG A CA 1
ATOM 730 C C . ARG A 1 95 ? 13.948 16.114 -1.474 1.00 77.44 95 ARG A C 1
ATOM 732 O O . ARG A 1 95 ? 13.311 17.065 -1.038 1.00 77.44 95 ARG A O 1
ATOM 739 N N . ASP A 1 96 ? 14.064 14.970 -0.810 1.00 78.38 96 ASP A N 1
ATOM 740 C CA . ASP A 1 96 ? 13.333 14.681 0.425 1.00 78.38 96 ASP A CA 1
ATOM 741 C C . ASP A 1 96 ? 13.890 15.458 1.623 1.00 78.38 96 ASP A C 1
ATOM 743 O O . ASP A 1 96 ? 13.144 15.739 2.557 1.00 78.38 96 ASP A O 1
ATOM 747 N N . ALA A 1 97 ? 15.162 15.873 1.579 1.00 78.75 97 ALA A N 1
ATOM 748 C CA . ALA A 1 97 ? 15.762 16.739 2.594 1.00 78.75 97 ALA A CA 1
ATOM 749 C C . ALA A 1 97 ? 15.077 18.116 2.713 1.00 78.75 97 ALA A C 1
ATOM 751 O O . ALA A 1 97 ? 15.180 18.761 3.756 1.00 78.75 97 ALA A O 1
ATOM 752 N N . GLU A 1 98 ? 14.383 18.564 1.665 1.00 77.69 98 GLU A N 1
ATOM 753 C CA . GLU A 1 98 ? 13.743 19.883 1.601 1.00 77.69 98 GLU A CA 1
ATOM 754 C C . GLU A 1 98 ? 12.222 19.831 1.828 1.00 77.69 98 GLU A C 1
ATOM 756 O O . GLU A 1 98 ? 11.582 20.871 1.987 1.00 77.69 98 GLU A O 1
ATOM 761 N N . LEU A 1 99 ? 11.622 18.636 1.857 1.00 77.56 99 LEU A N 1
ATOM 762 C CA . LEU A 1 99 ? 10.171 18.467 1.928 1.00 77.56 99 LEU A CA 1
ATOM 763 C C . LEU A 1 99 ? 9.676 18.314 3.369 1.00 77.56 99 LEU A C 1
ATOM 765 O O . LEU A 1 99 ? 10.206 17.544 4.169 1.00 77.56 99 LEU A O 1
ATOM 769 N N . ALA A 1 100 ? 8.589 19.017 3.690 1.00 76.00 100 ALA A N 1
ATOM 770 C CA . ALA A 1 100 ? 7.840 18.768 4.915 1.00 76.00 100 ALA A CA 1
ATOM 771 C C . ALA A 1 100 ? 7.181 17.379 4.878 1.00 76.00 100 ALA A C 1
ATOM 773 O O . ALA A 1 100 ? 6.842 16.861 3.811 1.00 76.00 100 ALA A O 1
ATOM 774 N N . ALA A 1 101 ? 6.956 16.792 6.057 1.00 72.06 101 ALA A N 1
ATOM 775 C CA . ALA A 1 101 ? 6.222 15.537 6.162 1.00 72.06 101 ALA A CA 1
ATOM 776 C C . ALA A 1 101 ? 4.810 15.697 5.555 1.00 72.06 101 ALA A C 1
ATOM 778 O O . ALA A 1 101 ? 4.103 16.642 5.921 1.00 72.06 101 ALA A O 1
ATOM 779 N N . PRO A 1 102 ? 4.379 14.794 4.658 1.00 77.19 102 PRO A N 1
ATOM 780 C CA . PRO A 1 102 ? 3.056 14.873 4.052 1.00 77.19 102 PRO A CA 1
ATOM 781 C C . PRO A 1 102 ? 1.937 14.789 5.091 1.00 77.19 102 PRO A C 1
ATOM 783 O O . PRO A 1 102 ? 1.988 13.970 6.010 1.00 77.19 102 PRO A O 1
ATOM 786 N N . ALA A 1 103 ? 0.891 15.598 4.915 1.00 76.00 103 ALA A N 1
ATOM 787 C CA . ALA A 1 103 ? -0.222 15.688 5.861 1.00 76.00 103 ALA A CA 1
ATOM 788 C C . ALA A 1 103 ? -0.978 14.359 6.047 1.00 76.00 103 ALA A C 1
ATOM 790 O O . ALA A 1 103 ? -1.504 14.093 7.126 1.00 76.00 103 ALA A O 1
ATOM 791 N N . LEU A 1 104 ? -1.019 13.519 5.007 1.00 82.06 104 LEU A N 1
ATOM 792 C CA . LEU A 1 104 ? -1.790 12.274 4.984 1.00 82.06 104 LEU A CA 1
ATOM 793 C C . LEU A 1 104 ? -0.949 11.015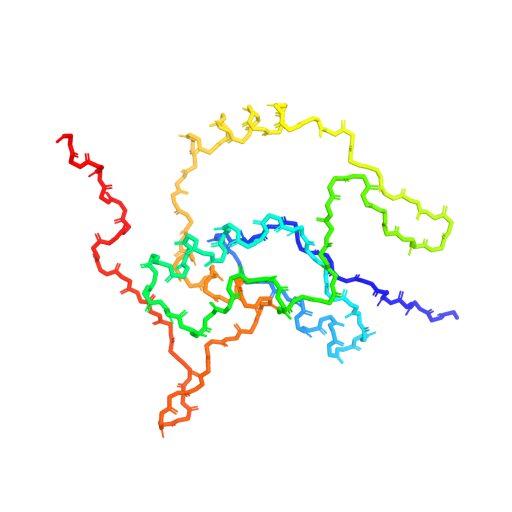 5.206 1.00 82.06 104 LEU A C 1
ATOM 795 O O . LEU A 1 104 ? -1.490 9.916 5.130 1.00 82.06 104 LEU A O 1
ATOM 799 N N . ILE A 1 105 ? 0.333 11.146 5.562 1.00 83.06 105 ILE A N 1
ATOM 800 C CA . ILE A 1 105 ? 1.260 10.006 5.655 1.00 83.06 105 ILE A CA 1
ATOM 801 C C . ILE A 1 105 ? 0.750 8.881 6.553 1.00 83.06 105 ILE A C 1
ATOM 803 O O . ILE A 1 105 ? 0.943 7.705 6.252 1.00 83.06 105 ILE A O 1
ATOM 807 N N . LEU A 1 106 ? 0.062 9.233 7.640 1.00 85.50 106 LEU A N 1
ATOM 808 C CA . LEU A 1 106 ? -0.473 8.241 8.563 1.00 85.50 106 LEU A CA 1
ATOM 809 C C . LEU A 1 106 ? -1.697 7.509 8.008 1.00 85.50 106 LEU A C 1
ATOM 811 O O . LEU A 1 106 ? -1.910 6.347 8.337 1.00 85.50 106 LEU A O 1
ATOM 815 N N . ALA A 1 107 ? -2.499 8.177 7.184 1.00 86.12 107 ALA A N 1
ATOM 816 C CA . ALA A 1 107 ? -3.725 7.621 6.630 1.00 86.12 107 ALA A CA 1
ATOM 817 C C . ALA A 1 107 ? -3.447 6.837 5.342 1.00 86.12 107 ALA A C 1
ATOM 819 O O . ALA A 1 107 ? -3.743 5.644 5.277 1.00 86.12 107 ALA A O 1
ATOM 820 N N . SER A 1 108 ? -2.817 7.485 4.362 1.00 88.06 108 SER A N 1
ATOM 821 C CA . SER A 1 108 ? -2.577 6.948 3.020 1.00 88.06 108 SER A CA 1
ATOM 822 C C . SER A 1 108 ? -1.827 5.620 3.042 1.00 88.06 108 SER A C 1
ATOM 824 O O . SER A 1 108 ? -2.287 4.619 2.495 1.00 88.06 108 SER A O 1
ATOM 826 N N . VAL A 1 109 ? -0.724 5.567 3.794 1.00 89.00 109 VAL A N 1
ATOM 827 C CA . VAL A 1 109 ? 0.156 4.394 3.822 1.00 89.00 109 VAL A CA 1
ATOM 828 C C . VAL A 1 109 ? -0.567 3.141 4.316 1.00 89.00 109 VAL A C 1
ATOM 830 O O . VAL A 1 109 ? -0.247 2.041 3.876 1.00 89.00 109 VAL A O 1
ATOM 833 N N . GLN A 1 110 ? -1.552 3.272 5.210 1.00 92.12 110 GLN A N 1
ATOM 834 C CA . GLN A 1 110 ? -2.303 2.115 5.699 1.00 92.12 110 GLN A CA 1
ATOM 835 C C . GLN A 1 110 ? -3.143 1.465 4.592 1.00 92.12 110 GLN A C 1
ATOM 837 O O . GLN A 1 110 ? -3.266 0.241 4.581 1.00 92.12 110 GLN A O 1
ATOM 842 N N . ALA A 1 111 ? -3.697 2.241 3.665 1.00 91.44 111 ALA A N 1
ATOM 843 C CA . ALA A 1 111 ? -4.429 1.689 2.529 1.00 91.44 111 ALA A CA 1
ATOM 844 C C . ALA A 1 111 ? -3.474 1.129 1.467 1.00 91.44 111 ALA A C 1
ATOM 846 O O . ALA A 1 111 ? -3.667 0.027 0.957 1.00 91.44 111 ALA A O 1
ATOM 847 N N . ASP A 1 112 ? -2.380 1.833 1.189 1.00 90.88 112 ASP A N 1
ATOM 848 C CA . ASP A 1 112 ? -1.476 1.470 0.097 1.00 90.88 112 ASP A CA 1
ATOM 849 C C . ASP A 1 112 ? -0.709 0.171 0.356 1.00 90.88 112 ASP A C 1
ATOM 851 O O . ASP A 1 112 ? -0.546 -0.651 -0.548 1.00 90.88 112 ASP A O 1
ATOM 855 N N . ILE A 1 113 ? -0.319 -0.101 1.609 1.00 91.12 113 ILE A N 1
ATOM 856 C CA . ILE A 1 113 ? 0.272 -1.403 1.972 1.00 91.12 113 ILE A CA 1
ATOM 857 C C . ILE A 1 113 ? -0.713 -2.574 1.799 1.00 91.12 113 ILE A C 1
ATOM 859 O O . ILE A 1 113 ? -0.290 -3.732 1.817 1.00 91.12 113 ILE A O 1
ATOM 863 N N . ARG A 1 114 ? -2.006 -2.279 1.614 1.00 93.00 114 ARG A N 1
ATOM 864 C CA . ARG A 1 114 ? -3.095 -3.220 1.322 1.00 93.00 114 ARG A CA 1
ATOM 865 C C . ARG A 1 114 ? -3.584 -3.125 -0.131 1.00 93.00 114 ARG A C 1
ATOM 867 O O . ARG A 1 114 ? -4.709 -3.523 -0.415 1.00 93.00 114 ARG A O 1
ATOM 874 N N . ALA A 1 115 ? -2.771 -2.586 -1.042 1.00 91.50 115 ALA A N 1
ATOM 875 C CA . ALA A 1 115 ? -3.145 -2.367 -2.443 1.00 91.50 115 ALA A CA 1
ATOM 876 C C . ALA A 1 115 ? -4.419 -1.507 -2.619 1.00 91.50 115 ALA A C 1
ATOM 878 O O . ALA A 1 115 ? -5.204 -1.732 -3.538 1.00 91.50 115 ALA A O 1
ATOM 879 N N . GLY A 1 116 ? -4.630 -0.540 -1.720 1.00 90.75 116 GLY A N 1
ATOM 880 C CA . GLY A 1 116 ? -5.770 0.382 -1.727 1.00 90.75 116 GLY A CA 1
ATOM 881 C C . GLY A 1 116 ? -6.973 -0.086 -0.909 1.00 90.75 116 GLY A C 1
ATOM 882 O O . GLY A 1 116 ? -7.916 0.682 -0.728 1.00 90.75 116 GLY A O 1
ATOM 883 N N . ALA A 1 117 ? -6.954 -1.308 -0.369 1.00 91.12 117 ALA A N 1
ATOM 884 C CA . ALA A 1 117 ? -8.012 -1.763 0.525 1.00 91.12 117 ALA A CA 1
ATOM 885 C C . ALA A 1 117 ? -7.939 -1.054 1.889 1.00 91.12 117 ALA A C 1
ATOM 887 O O . ALA A 1 117 ? -6.867 -0.860 2.472 1.00 91.12 117 ALA A O 1
ATOM 888 N N . LEU A 1 118 ? -9.104 -0.696 2.427 1.00 92.19 118 LEU A N 1
ATOM 889 C CA . LEU A 1 118 ? -9.217 -0.213 3.801 1.00 92.19 118 LEU A CA 1
ATOM 890 C C . LEU A 1 118 ? -8.956 -1.355 4.802 1.00 92.19 118 LEU A C 1
ATOM 892 O O . LEU A 1 118 ? -9.010 -2.529 4.431 1.00 92.19 118 LEU A O 1
ATOM 896 N N . PRO A 1 119 ? -8.659 -1.042 6.077 1.00 93.44 119 PRO A N 1
ATOM 897 C CA . PRO A 1 119 ? -8.648 -2.048 7.133 1.00 93.44 119 PRO A CA 1
ATOM 898 C C . PRO A 1 119 ? -9.975 -2.811 7.193 1.00 93.44 119 PRO A C 1
ATOM 900 O O . PRO A 1 119 ? -11.032 -2.223 6.957 1.00 93.44 119 PRO A O 1
ATOM 903 N N . GLU A 1 120 ? -9.919 -4.093 7.551 1.00 93.38 120 GLU A N 1
ATOM 904 C CA . GLU A 1 120 ? -11.130 -4.876 7.802 1.00 93.38 120 GLU A CA 1
ATOM 905 C C . GLU A 1 120 ? -12.012 -4.178 8.851 1.00 93.38 120 GLU A C 1
ATOM 907 O O . GLU A 1 120 ? -11.472 -3.616 9.815 1.00 93.38 120 GLU A O 1
ATOM 912 N N . PRO A 1 121 ? -13.344 -4.185 8.678 1.00 95.69 121 PRO A N 1
ATOM 913 C CA . PRO A 1 121 ? -14.249 -3.611 9.659 1.00 95.69 121 PRO A CA 1
ATOM 914 C C . PRO A 1 121 ? -14.119 -4.283 11.031 1.00 95.69 121 PRO A C 1
ATOM 916 O O . PRO A 1 121 ? -13.932 -5.498 11.129 1.00 95.69 121 PRO A O 1
ATOM 919 N N . GLU A 1 122 ? -14.258 -3.501 12.099 1.00 94.69 122 GLU A N 1
ATOM 920 C CA . GLU A 1 122 ? -14.355 -4.031 13.458 1.00 94.69 122 GLU A CA 1
ATOM 921 C C . GLU A 1 122 ? -15.756 -4.620 13.732 1.00 94.69 122 GLU A C 1
ATOM 923 O O . GLU A 1 122 ? -16.602 -4.740 12.842 1.00 94.69 122 GLU A O 1
ATOM 928 N N . SER A 1 123 ? -16.024 -5.040 14.973 1.00 96.88 123 SER A N 1
ATOM 929 C CA . SER A 1 123 ? -17.292 -5.688 15.354 1.00 96.88 123 SER A CA 1
ATOM 930 C C . SER A 1 123 ? -18.529 -4.795 15.196 1.00 96.88 123 SER A C 1
ATOM 932 O O . SER A 1 123 ? -19.650 -5.303 15.180 1.00 96.88 123 SER A O 1
ATOM 934 N N . ASP A 1 124 ? -18.335 -3.485 15.068 1.00 96.00 124 ASP A N 1
ATOM 935 C CA . ASP A 1 124 ? -19.371 -2.495 14.777 1.00 96.00 124 ASP A CA 1
ATOM 936 C C . ASP A 1 124 ? -19.617 -2.296 13.269 1.00 96.00 124 ASP A C 1
ATOM 938 O O . ASP A 1 124 ? -20.460 -1.488 12.878 1.00 96.00 124 ASP A O 1
ATOM 942 N N . GLY A 1 125 ? -18.894 -3.028 12.417 1.00 96.06 125 GLY A N 1
ATOM 943 C CA . GLY A 1 125 ? -18.981 -2.928 10.965 1.00 96.06 125 GLY A CA 1
ATOM 944 C C . GLY A 1 125 ? -18.266 -1.712 10.372 1.00 96.06 125 GLY A C 1
ATOM 945 O O . GLY A 1 125 ? -18.424 -1.459 9.179 1.00 96.06 125 GLY A O 1
ATOM 946 N N . THR A 1 126 ? -17.475 -0.975 11.158 1.00 95.94 126 THR A N 1
ATOM 947 C CA . THR A 1 126 ? -16.728 0.203 10.697 1.00 95.94 126 THR A CA 1
ATOM 948 C C . THR A 1 126 ? -15.232 -0.090 10.600 1.00 95.94 126 THR A C 1
ATOM 950 O O . THR A 1 126 ? -14.640 -0.714 11.477 1.00 95.94 126 THR A O 1
ATOM 953 N N . SER A 1 127 ? -14.595 0.376 9.526 1.00 94.88 127 SER A N 1
ATOM 954 C CA . SER A 1 127 ? -13.139 0.320 9.358 1.00 94.88 127 SER A CA 1
ATOM 955 C C . SER A 1 127 ? -12.470 1.536 9.999 1.00 94.88 127 SER A C 1
ATOM 957 O O . SER A 1 127 ? -12.857 2.674 9.728 1.00 94.88 127 SER A O 1
ATOM 959 N N . TYR A 1 128 ? -11.411 1.312 10.780 1.00 94.12 128 TYR A N 1
ATOM 960 C CA . TYR A 1 128 ? -10.686 2.373 11.485 1.00 94.12 128 TYR A CA 1
ATOM 961 C C . TYR A 1 128 ? -9.211 2.439 11.090 1.00 94.12 128 TYR A C 1
ATOM 963 O O . TYR A 1 128 ? -8.522 1.426 10.970 1.00 94.12 128 TYR A O 1
ATOM 971 N N . LEU A 1 129 ? -8.700 3.661 10.938 1.00 92.88 129 LEU A N 1
ATOM 972 C CA . LEU A 1 129 ? -7.271 3.916 10.768 1.00 92.88 129 LEU A CA 1
ATOM 973 C C . LEU A 1 129 ? -6.584 4.022 12.130 1.00 92.88 129 LEU A C 1
ATOM 975 O O . LEU A 1 129 ? -7.094 4.660 13.053 1.00 92.88 129 LEU A O 1
ATOM 979 N N . LYS A 1 130 ? -5.379 3.457 12.245 1.00 92.00 130 LYS A N 1
ATOM 980 C CA . LYS A 1 130 ? -4.582 3.539 13.475 1.00 92.00 130 LYS A CA 1
ATOM 981 C C . LYS A 1 130 ? -3.620 4.716 13.405 1.00 92.00 130 LYS A C 1
ATOM 983 O O . LYS A 1 130 ? -2.770 4.767 12.521 1.00 92.00 130 LYS A O 1
ATOM 988 N N . ILE A 1 131 ? -3.712 5.633 14.365 1.00 91.00 131 ILE A N 1
ATOM 989 C CA . ILE A 1 131 ? -2.796 6.773 14.497 1.00 91.00 131 ILE A CA 1
ATOM 990 C C . ILE A 1 131 ? -1.851 6.515 15.680 1.00 91.00 131 ILE A C 1
ATOM 992 O O . ILE A 1 131 ? -2.280 6.585 16.833 1.00 91.00 131 ILE A O 1
ATOM 996 N N . PRO A 1 132 ? -0.567 6.193 15.442 1.00 89.19 132 PRO A N 1
ATOM 997 C CA . PRO A 1 132 ? 0.378 5.968 16.524 1.00 89.19 132 PRO A CA 1
ATOM 998 C C . PRO A 1 132 ? 0.841 7.305 17.114 1.00 89.19 132 PRO A C 1
ATOM 1000 O O . PRO A 1 132 ? 1.519 8.087 16.452 1.00 89.19 132 PRO A O 1
ATOM 1003 N N . LEU A 1 133 ? 0.523 7.541 18.385 1.00 85.69 133 LEU A N 1
ATOM 1004 C CA . LEU A 1 133 ? 0.734 8.835 19.050 1.00 85.69 133 LEU A CA 1
ATOM 1005 C C . LEU A 1 133 ? 2.212 9.175 19.331 1.00 85.69 133 LEU A C 1
ATOM 1007 O O . LEU A 1 133 ? 2.542 10.332 19.558 1.00 85.69 133 LEU A O 1
ATOM 1011 N N . ASP A 1 134 ? 3.109 8.187 19.266 1.00 84.12 134 ASP A N 1
ATOM 1012 C CA . ASP A 1 134 ? 4.499 8.309 19.736 1.00 84.12 134 ASP A CA 1
ATOM 1013 C C . ASP A 1 134 ? 5.559 7.852 18.728 1.00 84.12 134 ASP A C 1
ATOM 1015 O O . ASP A 1 134 ? 6.744 7.767 19.055 1.00 84.12 134 ASP A O 1
ATOM 1019 N N . ARG A 1 135 ? 5.149 7.480 17.516 1.00 78.12 135 ARG A N 1
ATOM 1020 C CA . ARG A 1 135 ? 6.045 6.840 16.543 1.00 78.12 135 ARG A CA 1
ATOM 1021 C C . ARG A 1 135 ? 6.521 7.795 15.453 1.00 78.12 135 ARG A C 1
ATOM 1023 O O . ARG A 1 135 ? 7.600 7.583 14.907 1.00 78.12 135 ARG A O 1
ATOM 1030 N N . LEU A 1 136 ? 5.756 8.842 15.152 1.00 72.56 136 LEU A N 1
ATOM 1031 C CA . LEU A 1 136 ? 6.103 9.822 14.127 1.00 72.56 136 LEU A CA 1
ATOM 1032 C C . LEU A 1 136 ? 6.919 10.971 14.745 1.00 72.56 136 LEU A C 1
ATOM 1034 O O . LEU A 1 136 ? 6.525 11.538 15.758 1.00 72.56 136 LEU A O 1
ATOM 1038 N N . GLY A 1 137 ? 8.073 11.305 14.159 1.00 64.88 137 GLY A N 1
ATOM 1039 C CA . GLY A 1 137 ? 8.893 12.447 14.593 1.00 64.88 137 GLY A CA 1
ATOM 1040 C C . GLY A 1 137 ? 9.792 12.218 15.818 1.00 64.88 137 GLY A C 1
ATOM 1041 O O . GLY A 1 137 ? 10.514 13.136 16.213 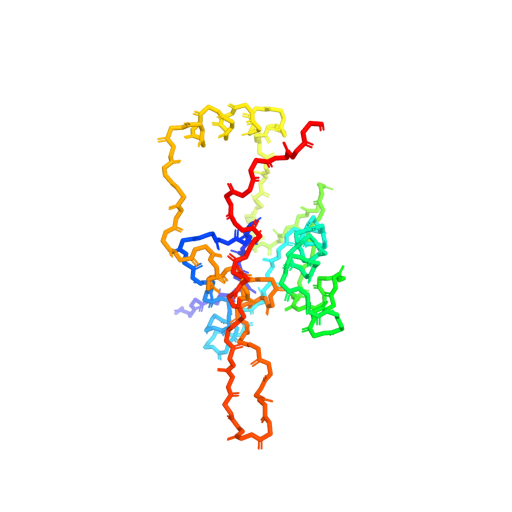1.00 64.88 137 GLY A O 1
ATOM 1042 N N . ARG A 1 138 ? 9.834 11.012 16.409 1.00 59.03 138 ARG A N 1
ATOM 1043 C CA . ARG A 1 138 ? 10.867 10.701 17.412 1.00 59.03 138 ARG A CA 1
ATOM 1044 C C . ARG A 1 138 ? 12.243 10.684 16.746 1.00 59.03 138 ARG A C 1
ATOM 1046 O O . ARG A 1 138 ? 12.520 9.847 15.890 1.00 59.03 138 ARG A O 1
ATOM 1053 N N . ARG A 1 139 ? 13.138 11.570 17.192 1.00 50.28 139 ARG A N 1
ATOM 1054 C CA . ARG A 1 139 ? 14.580 11.394 16.972 1.00 50.28 139 ARG A CA 1
ATOM 1055 C C . ARG A 1 139 ? 14.997 10.095 17.663 1.00 50.28 139 ARG A C 1
ATOM 1057 O O . ARG A 1 139 ? 14.584 9.866 18.801 1.00 50.28 139 ARG A O 1
ATOM 1064 N N . LYS A 1 140 ? 15.784 9.244 16.991 1.00 44.97 140 LYS A N 1
ATOM 1065 C CA . LYS A 1 140 ? 16.430 8.096 17.647 1.00 44.97 140 LYS A CA 1
ATOM 1066 C C . LYS A 1 140 ? 17.142 8.629 18.895 1.00 44.97 140 LYS A C 1
ATOM 1068 O O . LYS A 1 140 ? 17.961 9.537 18.770 1.00 44.97 140 LYS A O 1
ATOM 1073 N N . ALA A 1 141 ? 16.785 8.123 20.075 1.00 46.44 141 ALA A N 1
ATOM 1074 C CA . ALA A 1 141 ? 17.622 8.324 21.249 1.00 46.44 141 ALA A CA 1
ATOM 1075 C C . ALA A 1 141 ? 18.978 7.681 20.924 1.00 46.44 141 ALA A C 1
ATOM 1077 O O . ALA A 1 141 ? 19.001 6.540 20.453 1.00 46.44 141 ALA A O 1
ATOM 1078 N N . GLY A 1 142 ? 20.042 8.478 21.028 1.00 39.41 142 GLY A N 1
ATOM 1079 C CA . GLY A 1 142 ? 21.418 8.029 20.812 1.00 39.41 142 GLY A CA 1
ATOM 1080 C C . GLY A 1 142 ? 21.858 6.999 21.837 1.00 39.41 142 GLY A C 1
ATOM 1081 O O . GLY A 1 142 ? 21.227 6.936 22.917 1.00 39.41 142 GLY A O 1
#

pLDDT: mean 83.15, std 11.75, range [39.41, 96.88]

Sequence (142 aa):
MRLEIAYAIDAHAHADHMTDLPCFRDSYGARTVTGKKIRVVQKAFGDFYNLGDAVRADGSQFDVLLGEGDALEFGGLALDGQTSEAEFMAFRERRDAELAAPALILASVQADIRAGALPEPESDGTSYLKIPLDRLGRRKAG

Foldseek 3Di:
DDDAQAADEDADQDQAAADPQVVCCVVRVHFYEYAQCLLVLLVVVCVLLVVPVLFDSRPPLGRYHDDPPDWDDDDPDTDDDPDDPVNVVVVCVVVVVPDDRHPRRQPRNCCVSNVNDFGQADPVRDTDGGDDPPRPPDDPDD